Protein AF-A0A963NZ50-F1 (afdb_monomer)

Sequence (131 aa):
MAGRPDALQELSTGRLGVTGYRAGGFRIGAQWYNGHVLLLPRGVTAWPVQSAEAIDLDSLLPIREVEPPAEILLIGVGERPLLLPGELRLALKAWGLAVEAMPTSAACRTFNVLLAEERRVVAALLAIEDV

Secondary structure (DSSP, 8-state):
-PPPP-------SS---EEEEETTEEEETTEEEES-EEEETTEEEE---SSSTT--SGGGHHHHT-SSPPSEEEEE-SSS--PPPHHHHHHHHHTT-EEEEE-HHHHHHHHHHHHHTT--EEEEEPPPPP-

pLDDT: mean 88.36, std 16.32, range [36.0, 98.44]

Radius of gyration: 14.06 Å; Cα contacts (8 Å, |Δi|>4): 242; chains: 1; bounding box: 37×42×33 Å

Structure (mmCIF, N/CA/C/O backbone):
data_AF-A0A963NZ50-F1
#
_entry.id   AF-A0A963NZ50-F1
#
loop_
_atom_site.group_PDB
_atom_site.id
_atom_site.type_symbol
_atom_site.label_atom_id
_atom_site.label_alt_id
_atom_site.label_comp_id
_atom_site.label_asym_id
_atom_site.label_entity_id
_atom_site.label_seq_id
_atom_site.pdbx_PDB_ins_code
_atom_site.Cartn_x
_atom_site.Cartn_y
_atom_site.Cartn_z
_atom_site.occupancy
_atom_site.B_iso_or_equiv
_atom_site.auth_seq_id
_atom_site.auth_comp_id
_atom_site.auth_asym_id
_atom_site.auth_atom_id
_atom_site.pdbx_PDB_model_num
ATOM 1 N N . MET A 1 1 ? 7.298 -33.258 -2.344 1.00 39.41 1 MET A N 1
ATOM 2 C CA . MET A 1 1 ? 6.618 -32.396 -1.356 1.00 39.41 1 MET A CA 1
ATOM 3 C C . MET A 1 1 ? 6.056 -31.199 -2.098 1.00 39.41 1 MET A C 1
ATOM 5 O O . MET A 1 1 ? 6.825 -30.337 -2.493 1.00 39.41 1 MET A O 1
ATOM 9 N N . ALA A 1 2 ? 4.758 -31.216 -2.397 1.00 36.00 2 ALA A N 1
ATOM 10 C CA . ALA A 1 2 ? 4.090 -30.127 -3.105 1.00 36.00 2 ALA A CA 1
ATOM 11 C C . ALA A 1 2 ? 3.968 -28.909 -2.175 1.00 36.00 2 ALA A C 1
ATOM 13 O O . ALA A 1 2 ? 3.555 -29.060 -1.023 1.00 36.00 2 ALA A O 1
ATOM 14 N N . GLY A 1 3 ? 4.388 -27.740 -2.669 1.00 38.25 3 GLY A N 1
ATOM 15 C CA . GLY A 1 3 ? 4.298 -26.464 -1.967 1.00 38.25 3 GLY A CA 1
ATOM 16 C C . GLY A 1 3 ? 2.853 -26.171 -1.585 1.00 38.25 3 GLY A C 1
ATOM 17 O O . GLY A 1 3 ? 1.949 -26.274 -2.413 1.00 38.25 3 GLY A O 1
ATOM 18 N N . ARG A 1 4 ? 2.636 -25.872 -0.305 1.00 40.62 4 ARG A N 1
ATOM 19 C CA . ARG A 1 4 ? 1.340 -25.403 0.173 1.00 40.62 4 ARG A CA 1
ATOM 20 C C . ARG A 1 4 ? 1.144 -23.974 -0.348 1.00 40.62 4 ARG A C 1
ATOM 22 O O . ARG A 1 4 ? 2.094 -23.203 -0.235 1.00 40.62 4 ARG A O 1
ATOM 29 N N . PRO A 1 5 ? -0.028 -23.631 -0.904 1.00 41.00 5 PRO A N 1
ATOM 30 C CA . PRO A 1 5 ? -0.341 -22.249 -1.241 1.00 41.00 5 PRO A CA 1
ATOM 31 C C . PRO A 1 5 ? -0.248 -21.406 0.033 1.00 41.00 5 PRO A C 1
ATOM 33 O O . PRO A 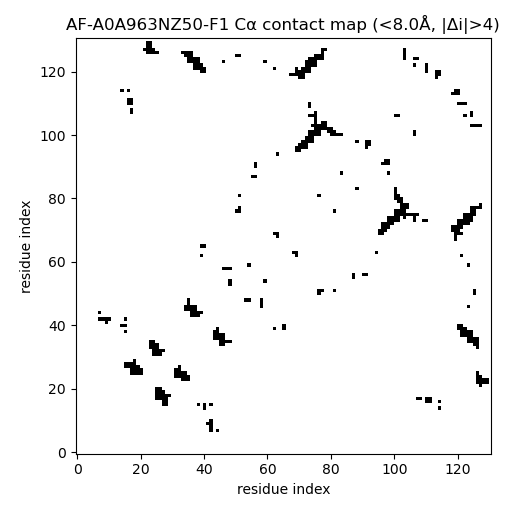1 5 ? -0.743 -21.841 1.077 1.00 41.00 5 PRO A O 1
ATOM 36 N N . ASP A 1 6 ? 0.450 -20.271 -0.059 1.00 47.84 6 ASP A N 1
ATOM 37 C CA . ASP A 1 6 ? 0.706 -19.309 1.012 1.00 47.84 6 ASP A CA 1
ATOM 38 C C . ASP A 1 6 ? -0.524 -19.120 1.901 1.00 47.84 6 ASP A C 1
ATOM 40 O O . ASP A 1 6 ? -1.520 -18.492 1.537 1.00 47.84 6 ASP A O 1
ATOM 44 N N . ALA A 1 7 ? -0.456 -19.747 3.073 1.00 43.50 7 ALA A N 1
ATOM 45 C CA . ALA A 1 7 ? -1.476 -19.645 4.090 1.00 43.50 7 ALA A CA 1
ATOM 46 C C . ALA A 1 7 ? -1.536 -18.191 4.561 1.00 43.50 7 ALA A C 1
ATOM 48 O O . ALA A 1 7 ? -0.504 -17.592 4.868 1.00 43.50 7 ALA A O 1
ATOM 49 N N . LEU A 1 8 ? -2.751 -17.650 4.655 1.00 46.09 8 LEU A N 1
ATOM 50 C CA . LEU A 1 8 ? -3.045 -16.451 5.431 1.00 46.09 8 LEU A CA 1
ATOM 51 C C . LEU A 1 8 ? -2.552 -16.702 6.863 1.00 46.09 8 LEU A C 1
ATOM 53 O O . LEU A 1 8 ? -3.220 -17.354 7.663 1.00 46.09 8 LEU A O 1
ATOM 57 N N . GLN A 1 9 ? -1.324 -16.279 7.152 1.00 54.41 9 GLN A N 1
ATOM 58 C CA . GLN A 1 9 ? -0.699 -16.479 8.447 1.00 54.41 9 GLN A CA 1
ATOM 59 C C . GLN A 1 9 ? -1.320 -15.456 9.402 1.00 54.41 9 GLN A C 1
ATOM 61 O O . GLN A 1 9 ? -0.928 -14.290 9.414 1.00 54.41 9 GLN A O 1
ATOM 66 N N . GLU A 1 10 ? -2.313 -15.889 10.179 1.00 47.62 10 GLU A N 1
ATOM 67 C CA . GLU A 1 10 ? -2.869 -15.112 11.288 1.00 47.62 10 GLU A CA 1
ATOM 68 C C . GLU A 1 10 ? -1.750 -14.812 12.297 1.00 47.62 10 GLU A C 1
ATOM 70 O O . GLU A 1 10 ? -1.329 -15.661 13.086 1.00 47.62 10 GLU A O 1
ATOM 75 N N . LEU A 1 11 ? -1.220 -13.592 12.233 1.00 47.56 11 LEU A N 1
ATOM 76 C CA . LEU A 1 11 ? -0.244 -13.064 13.173 1.00 47.56 11 LEU A CA 1
ATOM 77 C C . LEU A 1 11 ? -0.983 -12.167 14.170 1.00 47.56 11 LEU A C 1
ATOM 79 O O . LEU A 1 11 ? -1.637 -11.214 13.766 1.00 47.56 11 LEU A O 1
ATOM 83 N N . SER A 1 12 ? -0.868 -12.527 15.455 1.00 41.16 12 SER A N 1
ATOM 84 C CA . SER A 1 12 ? -1.020 -11.715 16.677 1.00 41.16 12 SER A CA 1
ATOM 85 C C . SER A 1 12 ? -1.587 -10.295 16.499 1.00 41.16 12 SER A C 1
ATOM 87 O O . SER A 1 12 ? -0.988 -9.479 15.808 1.00 41.16 12 SER A O 1
ATOM 89 N N . THR A 1 13 ? -2.675 -10.014 17.226 1.00 46.16 13 THR A N 1
ATOM 90 C CA . THR A 1 13 ? -3.529 -8.811 17.385 1.00 46.16 13 THR A CA 1
ATOM 91 C C . THR A 1 13 ? -2.822 -7.443 17.562 1.00 46.16 13 THR A C 1
ATOM 93 O O . THR A 1 13 ? -3.190 -6.642 18.419 1.00 46.16 13 THR A O 1
ATOM 96 N N . GLY A 1 14 ? -1.802 -7.139 16.763 1.00 56.41 14 GLY A N 1
ATOM 97 C CA . GLY A 1 14 ? -1.107 -5.858 16.680 1.00 56.41 14 GLY A CA 1
ATOM 98 C C . GLY A 1 14 ? -1.166 -5.317 15.254 1.00 56.41 14 GLY A C 1
ATOM 99 O O . GLY A 1 14 ? -1.053 -6.069 14.289 1.00 56.41 14 GLY A O 1
ATOM 100 N N . ARG A 1 15 ? -1.354 -4.001 15.102 1.00 67.56 15 ARG A N 1
ATOM 101 C CA . ARG A 1 15 ? -1.401 -3.349 13.783 1.00 67.56 15 ARG A CA 1
ATOM 102 C C . ARG A 1 15 ? -0.080 -3.579 13.038 1.00 67.56 15 ARG A C 1
ATOM 104 O O . ARG A 1 15 ? 0.988 -3.223 13.536 1.00 67.56 15 ARG A O 1
ATOM 111 N N . LEU A 1 16 ? -0.156 -4.170 11.848 1.00 84.25 16 LEU A N 1
ATOM 112 C CA . LEU A 1 16 ? 1.003 -4.549 11.037 1.00 84.25 16 LEU A CA 1
ATOM 113 C C . LEU A 1 16 ? 1.569 -3.335 10.283 1.00 84.25 16 LEU A C 1
ATOM 115 O O . LEU A 1 16 ? 1.239 -3.098 9.126 1.00 84.25 16 LEU A O 1
ATOM 119 N N . GLY A 1 17 ? 2.418 -2.555 10.954 1.00 89.94 17 GLY A N 1
ATOM 120 C CA . GLY A 1 17 ? 3.144 -1.427 10.358 1.00 89.94 17 GLY A CA 1
ATOM 121 C 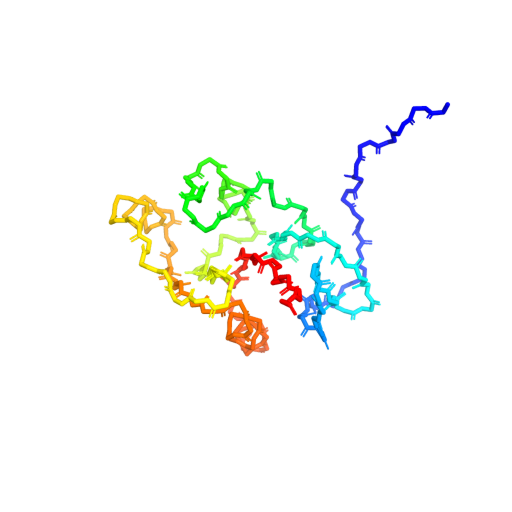C . GLY A 1 17 ? 4.435 -1.838 9.641 1.00 89.94 17 GLY A C 1
ATOM 122 O O . GLY A 1 17 ? 5.041 -2.868 9.956 1.00 89.94 17 GLY A O 1
ATOM 123 N N . VAL A 1 18 ? 4.897 -0.997 8.712 1.00 94.75 18 VAL A N 1
ATOM 124 C CA . VAL A 1 18 ? 6.196 -1.155 8.040 1.00 94.75 18 VAL A CA 1
ATOM 125 C C . VAL A 1 18 ? 7.310 -0.708 8.987 1.00 94.75 18 VAL A C 1
ATOM 127 O O . VAL A 1 18 ? 7.429 0.470 9.306 1.00 94.75 18 VAL A O 1
ATOM 130 N N . THR A 1 19 ? 8.155 -1.629 9.437 1.00 93.25 19 THR A N 1
ATOM 131 C CA . THR A 1 19 ? 9.249 -1.354 10.388 1.00 93.25 19 THR A CA 1
ATOM 132 C C . THR A 1 19 ? 10.608 -1.199 9.710 1.00 93.25 19 THR A C 1
ATOM 134 O O . THR A 1 19 ? 11.570 -0.764 10.339 1.00 93.25 19 THR A O 1
ATOM 137 N N . GLY A 1 20 ? 10.701 -1.531 8.423 1.00 90.44 20 GLY A N 1
ATOM 138 C CA . GLY A 1 20 ? 11.897 -1.346 7.613 1.00 90.44 20 GLY A CA 1
ATOM 139 C C . GLY A 1 20 ? 11.663 -1.743 6.160 1.00 90.44 20 GLY A C 1
ATOM 140 O O . GLY A 1 20 ? 10.637 -2.325 5.816 1.00 90.44 20 GLY A O 1
ATOM 141 N N . TYR A 1 21 ? 12.624 -1.441 5.301 1.00 90.75 21 TYR A N 1
ATOM 142 C CA . TYR A 1 21 ? 12.654 -1.888 3.913 1.00 90.75 21 TYR A CA 1
ATOM 143 C C . TYR A 1 21 ? 14.106 -2.075 3.482 1.00 90.75 21 TYR A C 1
ATOM 145 O O . TYR A 1 21 ? 15.022 -1.536 4.103 1.00 90.75 21 TYR A O 1
ATOM 153 N N . ARG A 1 22 ? 14.303 -2.885 2.449 1.00 89.62 22 ARG A N 1
ATOM 154 C CA . ARG A 1 22 ? 15.589 -3.125 1.791 1.00 89.62 22 ARG A CA 1
ATOM 155 C C . ARG A 1 22 ? 15.344 -3.316 0.298 1.00 89.62 22 ARG A C 1
ATOM 157 O O . ARG A 1 22 ? 14.190 -3.425 -0.120 1.00 89.62 22 ARG A O 1
ATOM 164 N N . ALA A 1 23 ? 16.419 -3.444 -0.466 1.00 90.00 23 ALA A N 1
ATOM 165 C CA . ALA A 1 23 ? 16.337 -3.887 -1.848 1.00 90.00 23 ALA A CA 1
ATOM 166 C C . ALA A 1 23 ? 15.494 -5.171 -1.970 1.00 90.00 23 ALA A C 1
ATOM 168 O O . ALA A 1 23 ? 15.765 -6.181 -1.312 1.00 90.00 23 ALA A O 1
ATOM 169 N N . GLY A 1 24 ? 14.429 -5.103 -2.762 1.00 93.25 24 GLY A N 1
ATOM 170 C CA . GLY A 1 24 ? 13.539 -6.220 -3.041 1.00 93.25 24 GLY A CA 1
ATOM 171 C C . GLY A 1 24 ? 12.580 -6.598 -1.909 1.00 93.25 24 GLY A C 1
ATOM 172 O O . GLY A 1 24 ? 12.020 -7.689 -1.969 1.00 93.25 24 GLY A O 1
ATOM 173 N N . GLY A 1 25 ? 12.359 -5.776 -0.870 1.00 94.56 25 GLY A N 1
ATOM 174 C CA . GLY A 1 25 ? 11.350 -6.140 0.134 1.00 94.56 25 GLY A CA 1
ATOM 175 C C . GLY A 1 25 ? 11.160 -5.228 1.344 1.00 94.56 25 GLY A C 1
ATOM 176 O O . GLY A 1 25 ? 11.812 -4.199 1.525 1.00 94.56 25 GLY A O 1
ATOM 177 N N . PHE A 1 26 ? 10.256 -5.664 2.220 1.00 95.94 26 PHE A N 1
ATOM 178 C CA . PHE A 1 26 ? 9.768 -4.913 3.375 1.00 95.94 26 PHE A CA 1
ATOM 179 C C . PHE A 1 26 ? 9.844 -5.739 4.652 1.00 95.94 26 PHE A C 1
ATOM 181 O O . PHE A 1 26 ? 9.600 -6.947 4.655 1.00 95.94 26 PHE A O 1
ATOM 188 N N . ARG A 1 27 ? 10.129 -5.070 5.766 1.00 95.31 27 ARG A N 1
ATOM 189 C CA . ARG A 1 27 ? 9.933 -5.617 7.103 1.00 95.31 27 ARG A CA 1
ATOM 190 C C . ARG A 1 27 ? 8.627 -5.071 7.658 1.00 95.31 27 ARG A C 1
ATOM 192 O O . ARG A 1 27 ? 8.468 -3.857 7.772 1.00 95.31 27 ARG A O 1
ATOM 199 N N . ILE A 1 28 ? 7.699 -5.960 7.989 1.00 94.44 28 ILE A N 1
ATOM 200 C CA . ILE A 1 28 ? 6.371 -5.616 8.503 1.00 94.44 28 ILE A CA 1
ATOM 201 C C . ILE A 1 28 ? 6.201 -6.326 9.843 1.00 94.44 28 ILE A C 1
ATOM 203 O O . ILE A 1 28 ? 6.320 -7.551 9.941 1.00 94.44 28 ILE A O 1
ATOM 207 N N . GLY A 1 29 ? 6.019 -5.541 10.905 1.00 89.94 29 GLY A N 1
ATOM 208 C CA . GLY A 1 29 ? 6.203 -6.027 12.271 1.00 89.94 29 GLY A CA 1
ATOM 209 C C . GLY A 1 29 ? 7.601 -6.633 12.456 1.00 89.94 29 GLY A C 1
ATOM 210 O O . GLY A 1 29 ? 8.616 -5.962 12.251 1.00 89.94 29 GLY A O 1
ATOM 211 N N . ALA A 1 30 ? 7.663 -7.912 12.829 1.00 87.75 30 ALA A N 1
ATOM 212 C CA . ALA A 1 30 ? 8.918 -8.646 12.998 1.00 87.75 30 ALA A CA 1
ATOM 213 C C . ALA A 1 30 ? 9.370 -9.416 11.739 1.00 87.75 30 ALA A C 1
ATOM 215 O O . ALA A 1 30 ? 10.525 -9.843 11.695 1.00 87.75 30 ALA A O 1
ATOM 216 N N . GLN A 1 31 ? 8.503 -9.562 10.730 1.00 91.75 31 GLN A N 1
ATOM 217 C CA . GLN A 1 31 ? 8.682 -10.474 9.597 1.00 91.75 31 GLN A CA 1
ATOM 218 C C . GLN A 1 31 ? 9.176 -9.750 8.338 1.00 91.75 31 GLN A C 1
ATOM 220 O O . GL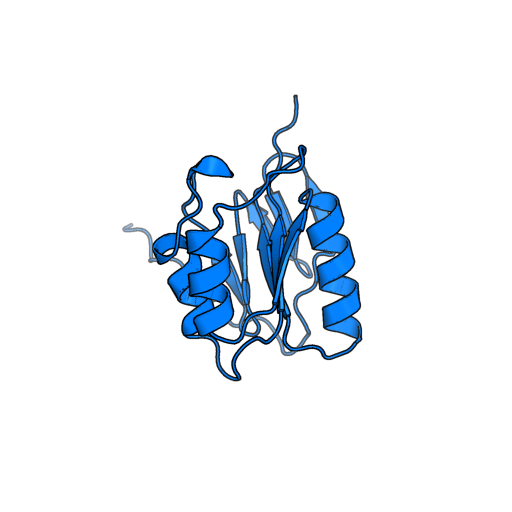N A 1 31 ? 8.804 -8.606 8.080 1.00 91.75 31 GLN A O 1
ATOM 225 N N . TRP A 1 32 ? 9.998 -10.435 7.538 1.00 94.25 32 TRP A N 1
ATOM 226 C CA . TRP A 1 32 ? 10.406 -9.975 6.210 1.00 94.25 32 TRP A CA 1
ATOM 227 C C . TRP A 1 32 ? 9.519 -10.566 5.116 1.00 94.25 32 TRP A C 1
ATOM 229 O O . TRP A 1 32 ? 9.256 -11.770 5.111 1.00 94.25 32 TRP A O 1
ATOM 239 N N . TYR A 1 33 ? 9.137 -9.708 4.176 1.00 94.94 33 TYR A N 1
ATOM 240 C CA . TYR A 1 33 ? 8.398 -10.026 2.962 1.00 94.94 33 TYR A CA 1
ATOM 241 C C . TYR A 1 33 ? 9.233 -9.583 1.762 1.00 94.94 33 TYR A C 1
ATOM 243 O O . TYR A 1 33 ? 9.721 -8.451 1.730 1.00 94.94 33 TYR A O 1
ATOM 251 N N . ASN A 1 34 ? 9.432 -10.485 0.804 1.00 94.75 34 ASN A N 1
ATOM 252 C CA . ASN A 1 34 ? 10.174 -10.198 -0.421 1.00 94.75 34 ASN A CA 1
ATOM 253 C C . ASN A 1 34 ? 9.193 -9.854 -1.547 1.00 94.75 34 ASN A C 1
ATOM 255 O O . ASN A 1 34 ? 8.107 -10.426 -1.616 1.00 94.75 34 ASN A O 1
ATOM 259 N N . GLY A 1 35 ? 9.606 -8.960 -2.438 1.00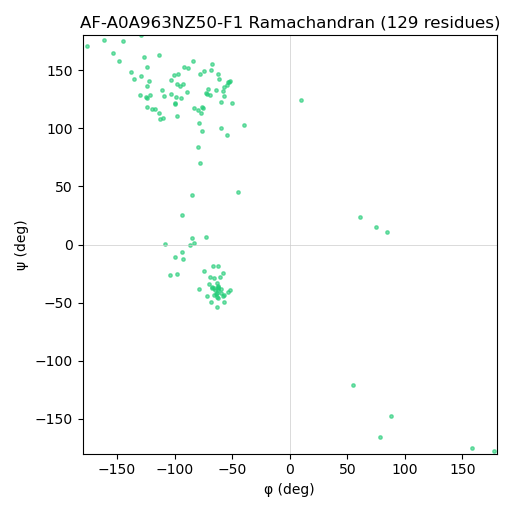 95.44 35 GLY A N 1
ATOM 260 C CA . GLY A 1 35 ? 8.805 -8.476 -3.553 1.00 95.44 35 GLY A CA 1
ATOM 261 C C . GLY A 1 35 ? 7.763 -7.436 -3.149 1.00 95.44 35 GLY A C 1
ATOM 262 O O . GLY A 1 35 ? 7.817 -6.829 -2.075 1.00 95.44 35 GLY A O 1
ATOM 263 N N . HIS A 1 36 ? 6.826 -7.205 -4.061 1.00 97.56 36 HIS A N 1
ATOM 264 C CA . HIS A 1 36 ? 5.735 -6.259 -3.875 1.00 97.56 36 HIS A CA 1
ATOM 265 C C . HIS A 1 36 ? 4.642 -6.861 -2.990 1.00 97.56 36 HIS A C 1
ATOM 267 O O . HIS A 1 36 ? 4.384 -8.067 -3.017 1.00 97.56 36 HIS A O 1
ATOM 273 N N . VAL A 1 37 ? 3.993 -6.017 -2.198 1.00 97.50 37 VAL A N 1
ATOM 274 C CA . VAL A 1 37 ? 3.052 -6.466 -1.168 1.00 97.50 37 VAL A CA 1
ATOM 275 C C . VAL A 1 37 ? 1.806 -5.594 -1.123 1.00 97.50 37 VAL A C 1
ATOM 277 O O . VAL A 1 37 ? 1.875 -4.386 -1.348 1.00 97.50 37 VAL A O 1
ATOM 280 N N . LEU A 1 38 ? 0.678 -6.206 -0.768 1.00 97.81 38 LEU A N 1
ATOM 281 C CA . LEU A 1 38 ? -0.492 -5.503 -0.258 1.00 97.81 38 LEU A CA 1
ATOM 282 C C . LEU A 1 38 ? -0.495 -5.611 1.269 1.00 97.81 38 LEU A C 1
ATOM 284 O O . LEU A 1 38 ? -0.429 -6.713 1.819 1.00 97.81 38 LEU A O 1
ATOM 288 N N . LEU A 1 39 ? -0.587 -4.472 1.950 1.00 96.25 39 LEU A N 1
ATOM 289 C CA . LEU A 1 39 ? -0.815 -4.378 3.387 1.00 96.25 39 LEU A CA 1
ATOM 290 C C . LEU A 1 39 ? -2.301 -4.135 3.619 1.00 96.25 39 LEU A C 1
ATOM 292 O O . LEU A 1 39 ? -2.824 -3.060 3.313 1.00 96.25 39 LEU A O 1
ATOM 296 N N . LEU A 1 40 ? -2.960 -5.151 4.165 1.00 94.31 40 LEU A N 1
ATOM 297 C CA . LEU A 1 40 ? -4.386 -5.181 4.458 1.00 94.31 40 LEU A CA 1
ATOM 298 C C . LEU A 1 40 ? -4.593 -5.244 5.982 1.00 94.31 40 LEU A C 1
ATOM 300 O O . LEU A 1 40 ? -3.685 -5.647 6.713 1.00 94.31 40 LEU A O 1
ATOM 304 N N . PRO A 1 41 ? -5.793 -4.933 6.506 1.00 89.31 41 PRO A N 1
ATOM 305 C CA . PRO A 1 41 ? -6.031 -4.953 7.951 1.00 89.31 41 PRO A CA 1
ATOM 306 C C . PRO A 1 41 ? -5.819 -6.329 8.592 1.00 89.31 41 PRO A C 1
ATOM 308 O O . PRO A 1 41 ? -5.484 -6.416 9.769 1.00 89.31 41 PRO A O 1
ATOM 311 N N . ARG A 1 42 ? -6.015 -7.406 7.819 1.00 84.94 42 ARG A N 1
ATOM 312 C CA . ARG A 1 42 ? -5.891 -8.794 8.288 1.00 84.94 42 ARG A CA 1
ATOM 313 C C . ARG A 1 42 ? -4.513 -9.410 8.058 1.00 84.94 42 ARG A C 1
ATOM 315 O O . ARG A 1 42 ? -4.289 -10.534 8.492 1.00 84.94 42 ARG A O 1
ATOM 322 N N . GLY A 1 43 ? -3.609 -8.728 7.359 1.00 90.31 43 GLY A N 1
ATOM 323 C CA . GLY A 1 43 ? -2.335 -9.331 6.995 1.00 90.31 43 GLY A CA 1
ATOM 324 C C . GLY A 1 43 ? -1.646 -8.683 5.808 1.00 90.31 43 GLY A C 1
ATOM 325 O O . GLY A 1 43 ? -2.092 -7.683 5.248 1.00 90.31 43 GLY A O 1
ATOM 326 N N . VAL A 1 44 ? -0.541 -9.306 5.421 1.00 94.19 44 VAL A N 1
ATOM 327 C CA . VAL A 1 44 ? 0.249 -8.942 4.249 1.00 94.19 44 VAL A CA 1
ATOM 328 C C . VAL A 1 44 ? 0.088 -10.050 3.219 1.00 94.19 44 VAL A C 1
ATOM 330 O O . VAL A 1 44 ? 0.219 -11.222 3.565 1.00 94.19 44 VAL A O 1
ATOM 333 N N . THR A 1 45 ? -0.168 -9.693 1.965 1.00 94.25 45 THR A N 1
ATOM 334 C CA . THR A 1 45 ? -0.168 -10.644 0.843 1.00 94.25 45 THR A CA 1
ATOM 335 C C . THR A 1 45 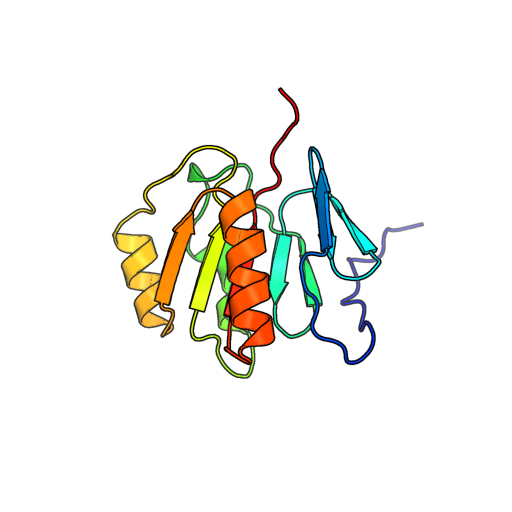? 0.798 -10.188 -0.240 1.00 94.25 45 THR A C 1
ATOM 337 O O . THR A 1 45 ? 1.054 -8.992 -0.388 1.00 94.25 45 THR A O 1
ATOM 340 N N . ALA A 1 46 ? 1.332 -11.137 -1.007 1.00 95.88 46 ALA A N 1
ATOM 341 C CA . ALA A 1 46 ? 2.101 -10.828 -2.204 1.00 95.88 46 ALA A CA 1
ATOM 342 C C . ALA A 1 46 ? 1.223 -10.078 -3.218 1.00 95.88 46 ALA A C 1
ATOM 344 O O . ALA A 1 46 ? 0.037 -10.383 -3.370 1.00 95.88 46 ALA A O 1
ATOM 345 N N . TRP A 1 47 ? 1.815 -9.105 -3.908 1.00 97.19 47 TRP A N 1
ATOM 346 C CA . TRP A 1 47 ? 1.153 -8.328 -4.950 1.00 97.19 47 TRP A CA 1
ATOM 347 C C . TRP A 1 47 ? 1.784 -8.646 -6.315 1.00 97.19 47 TRP A C 1
ATOM 349 O O . TRP A 1 47 ? 2.929 -8.261 -6.551 1.00 97.19 47 TRP A O 1
ATOM 359 N N . PRO A 1 48 ? 1.089 -9.370 -7.214 1.00 93.50 48 PRO A N 1
ATOM 360 C CA . PRO A 1 48 ? 1.695 -9.965 -8.408 1.00 93.50 48 PRO A CA 1
ATOM 361 C C . PRO A 1 48 ? 1.782 -8.992 -9.599 1.00 93.50 48 PRO A C 1
ATOM 363 O O . PRO A 1 48 ? 1.496 -9.360 -10.736 1.00 93.50 48 PRO A O 1
ATOM 366 N N . VAL A 1 49 ? 2.164 -7.741 -9.349 1.00 94.19 49 VAL A N 1
ATOM 367 C CA . VAL A 1 49 ? 2.478 -6.757 -10.398 1.00 94.19 49 VAL A CA 1
ATOM 368 C C . VAL A 1 49 ? 3.970 -6.795 -10.714 1.00 94.19 49 VAL A C 1
ATOM 370 O O . VAL A 1 49 ? 4.772 -7.149 -9.860 1.00 94.19 49 VAL A O 1
ATOM 373 N N . GLN A 1 50 ? 4.355 -6.439 -11.939 1.00 91.06 50 GLN A N 1
ATOM 374 C CA . GLN A 1 50 ? 5.768 -6.435 -12.357 1.00 91.06 50 GLN A CA 1
ATOM 375 C C . GLN A 1 50 ? 6.407 -5.044 -12.273 1.00 91.06 50 GLN A C 1
ATOM 377 O O . GLN A 1 50 ? 7.623 -4.922 -12.158 1.00 91.06 50 GLN A O 1
ATOM 382 N N . SER A 1 51 ? 5.598 -3.989 -12.362 1.00 91.06 51 SER A N 1
ATOM 383 C CA . SER A 1 51 ? 6.049 -2.600 -12.317 1.00 91.06 51 SER A CA 1
ATOM 384 C C . SER A 1 51 ? 4.885 -1.665 -11.985 1.00 91.06 51 SER A C 1
ATOM 386 O O . SER A 1 51 ? 3.734 -2.095 -11.881 1.00 91.06 51 SER A O 1
ATOM 388 N N . ALA A 1 52 ? 5.175 -0.373 -11.835 1.00 91.62 52 ALA A N 1
ATOM 389 C CA . ALA A 1 52 ? 4.162 0.635 -11.537 1.00 91.62 52 ALA A CA 1
ATOM 390 C C . ALA A 1 52 ? 3.197 0.881 -12.711 1.00 91.62 52 ALA A C 1
ATOM 392 O O . ALA A 1 52 ? 2.036 1.220 -12.508 1.00 91.62 52 ALA A O 1
ATOM 393 N N . GLU A 1 53 ? 3.655 0.672 -13.941 1.00 92.50 53 GLU A N 1
ATOM 394 C CA . GLU A 1 53 ? 2.857 0.789 -15.163 1.00 92.50 53 GLU A CA 1
ATOM 395 C C . GLU A 1 53 ? 1.896 -0.390 -15.351 1.00 92.50 53 GLU A C 1
ATOM 397 O O . GLU A 1 53 ? 0.885 -0.248 -16.032 1.00 92.50 53 GLU A O 1
ATOM 402 N N . ALA A 1 54 ? 2.194 -1.538 -14.735 1.00 93.69 54 ALA A N 1
ATOM 403 C CA . ALA A 1 54 ? 1.359 -2.737 -14.771 1.00 93.69 54 ALA A CA 1
ATOM 404 C C . ALA A 1 54 ? 0.241 -2.730 -13.711 1.00 93.69 54 ALA A C 1
ATOM 406 O O . ALA A 1 54 ? -0.440 -3.736 -13.531 1.00 93.69 54 ALA A O 1
ATOM 407 N N . ILE A 1 55 ? 0.070 -1.626 -12.975 1.00 95.31 55 ILE A N 1
ATOM 408 C CA . ILE A 1 55 ? -0.983 -1.497 -11.969 1.00 95.31 55 ILE A CA 1
ATOM 409 C C . ILE A 1 55 ? -2.323 -1.271 -12.670 1.00 95.31 55 ILE A C 1
ATOM 411 O O . ILE A 1 55 ? -2.549 -0.237 -13.301 1.00 95.31 55 ILE A O 1
ATOM 415 N N . ASP A 1 56 ? -3.239 -2.210 -12.471 1.00 95.31 56 ASP A N 1
ATOM 416 C CA . ASP A 1 56 ? -4.616 -2.148 -12.945 1.00 95.31 56 ASP A CA 1
ATOM 417 C C . ASP A 1 56 ? -5.618 -2.444 -11.816 1.00 95.31 56 ASP A C 1
ATOM 419 O O . ASP A 1 56 ? -5.251 -2.650 -10.653 1.00 95.31 56 ASP A O 1
ATOM 423 N N . LEU A 1 57 ? -6.909 -2.411 -12.151 1.00 95.19 57 LEU A N 1
ATOM 424 C CA . LEU A 1 57 ? -7.976 -2.613 -11.177 1.00 95.19 57 LEU A CA 1
ATOM 425 C C . LEU A 1 57 ? -7.998 -4.054 -10.644 1.00 95.19 57 LEU A C 1
ATOM 427 O O . LEU A 1 57 ? -8.241 -4.251 -9.453 1.00 95.19 57 LEU A O 1
ATOM 431 N N . ASP A 1 58 ? -7.713 -5.037 -11.500 1.00 95.69 58 ASP A N 1
ATOM 432 C CA . ASP A 1 58 ? -7.674 -6.458 -11.149 1.00 95.69 58 ASP A CA 1
ATOM 433 C C . ASP A 1 58 ? -6.581 -6.758 -10.120 1.00 95.69 58 ASP A C 1
ATOM 435 O O . ASP A 1 58 ? -6.823 -7.441 -9.123 1.00 95.69 58 ASP A O 1
ATOM 439 N N . SER A 1 59 ? -5.407 -6.146 -10.284 1.00 95.94 59 SER A N 1
ATOM 440 C CA . SER A 1 59 ? -4.285 -6.261 -9.353 1.00 95.94 59 SER A CA 1
ATOM 441 C C . SER A 1 59 ? -4.602 -5.723 -7.950 1.00 95.94 59 SER A C 1
ATOM 443 O O . SER A 1 59 ? -3.906 -6.058 -6.989 1.00 95.94 59 SER A O 1
ATOM 445 N N . LEU A 1 60 ? -5.647 -4.897 -7.817 1.00 96.81 60 LEU A N 1
ATOM 446 C CA . LEU A 1 60 ? -6.078 -4.259 -6.572 1.00 96.81 60 LEU A CA 1
ATOM 447 C C . LEU A 1 60 ? -7.381 -4.851 -6.013 1.00 96.81 60 LEU A C 1
ATOM 449 O O . LEU A 1 60 ? -7.827 -4.418 -4.951 1.00 96.81 60 LEU A O 1
ATOM 453 N N . LEU A 1 61 ? -7.981 -5.858 -6.659 1.00 95.12 61 LEU A N 1
ATOM 454 C CA . LEU A 1 61 ? -9.217 -6.499 -6.186 1.00 95.12 61 LEU A CA 1
ATOM 455 C C . LEU A 1 61 ? -9.182 -6.967 -4.722 1.00 95.12 61 LEU A C 1
ATOM 457 O O . LEU A 1 61 ? -10.183 -6.737 -4.041 1.00 95.12 61 LEU A O 1
ATOM 461 N N . PRO A 1 62 ? -8.075 -7.519 -4.176 1.00 95.12 62 PRO A N 1
ATOM 462 C CA . PRO A 1 62 ? -8.039 -7.929 -2.771 1.00 95.12 62 PRO A CA 1
ATOM 463 C C . PRO A 1 62 ? -8.334 -6.792 -1.781 1.00 95.12 62 PRO A C 1
ATOM 465 O O . PRO A 1 62 ? -8.797 -7.043 -0.673 1.00 95.12 62 PRO A O 1
ATOM 468 N N . ILE A 1 63 ? -8.099 -5.531 -2.166 1.00 95.44 63 ILE A N 1
ATOM 469 C CA . ILE A 1 63 ? -8.425 -4.358 -1.340 1.00 95.44 63 ILE A CA 1
ATOM 470 C C . ILE A 1 63 ? -9.938 -4.145 -1.250 1.00 95.44 63 ILE A C 1
ATOM 472 O O . ILE A 1 63 ? -10.437 -3.710 -0.214 1.00 95.44 63 ILE A O 1
ATOM 476 N N . ARG A 1 64 ? -10.680 -4.459 -2.316 1.00 93.88 64 ARG A N 1
ATOM 477 C CA . ARG A 1 64 ? -12.140 -4.314 -2.355 1.00 93.88 64 ARG A CA 1
ATOM 478 C C . ARG A 1 64 ? -12.843 -5.262 -1.385 1.00 93.88 64 ARG A C 1
ATOM 480 O O . ARG A 1 64 ? -13.930 -4.949 -0.915 1.00 93.88 64 ARG A O 1
ATOM 487 N N . GLU A 1 65 ? -12.232 -6.408 -1.108 1.00 91.69 65 GLU A N 1
ATOM 488 C CA . GLU A 1 65 ? -12.780 -7.459 -0.242 1.00 91.69 65 GLU A CA 1
ATOM 489 C C . GLU A 1 65 ? -12.462 -7.241 1.248 1.00 91.69 65 GLU A C 1
ATOM 491 O O . GLU A 1 65 ? -12.850 -8.040 2.102 1.00 91.69 65 GLU A O 1
ATOM 496 N N . VAL A 1 66 ? -11.742 -6.165 1.581 1.00 92.44 66 VAL A N 1
ATOM 497 C CA . VAL A 1 66 ? -11.390 -5.827 2.960 1.00 92.44 66 VAL A CA 1
ATOM 498 C C . VAL A 1 66 ? -12.629 -5.391 3.741 1.00 92.44 66 VAL A C 1
ATOM 500 O O . VAL A 1 66 ? -13.323 -4.459 3.346 1.00 92.44 66 VAL A O 1
ATOM 503 N N . GLU A 1 67 ? -12.829 -6.003 4.910 1.00 90.81 67 GLU A N 1
ATOM 504 C CA . GLU A 1 67 ? -13.902 -5.656 5.843 1.00 90.81 67 GLU A CA 1
ATOM 505 C C . GLU A 1 67 ? -13.323 -5.304 7.234 1.00 90.81 67 GLU A C 1
ATOM 507 O O . GLU A 1 67 ? -12.590 -6.132 7.802 1.00 90.81 67 GLU A O 1
ATOM 512 N N . PRO A 1 68 ? -13.645 -4.123 7.808 1.00 91.38 68 PRO A N 1
ATOM 513 C CA . PRO A 1 68 ? -14.481 -3.061 7.228 1.00 91.38 68 PRO A CA 1
ATOM 514 C C . PRO A 1 68 ? -13.818 -2.391 6.010 1.00 91.38 68 PRO A C 1
ATOM 516 O O . PRO A 1 68 ? -12.586 -2.367 5.961 1.00 91.38 68 PRO A O 1
ATOM 519 N N . PRO A 1 69 ? -14.588 -1.787 5.077 1.00 94.94 69 PRO A N 1
ATOM 520 C CA . PRO A 1 69 ? -14.031 -1.184 3.871 1.00 94.94 69 PRO A CA 1
ATOM 521 C C . PRO A 1 69 ? -12.942 -0.169 4.202 1.00 94.94 69 PRO A C 1
ATOM 523 O O . PRO A 1 69 ? -13.102 0.642 5.123 1.00 94.94 69 PRO A O 1
ATOM 526 N N . ALA A 1 70 ? -11.847 -0.204 3.450 1.00 96.56 70 ALA A N 1
ATOM 527 C CA . ALA A 1 70 ? -10.821 0.820 3.543 1.00 96.56 70 ALA A CA 1
ATOM 528 C C . ALA A 1 70 ? -11.348 2.164 3.013 1.00 96.56 70 ALA A C 1
ATOM 530 O O . ALA A 1 70 ? -12.193 2.218 2.124 1.00 96.56 70 ALA A O 1
ATOM 531 N N . GLU A 1 71 ? -10.833 3.258 3.563 1.00 97.69 71 GLU A N 1
ATOM 532 C CA . GLU A 1 71 ? -11.106 4.626 3.107 1.00 97.69 71 GLU A CA 1
ATOM 533 C C . GLU A 1 71 ? -9.931 5.201 2.319 1.00 97.69 71 GLU A C 1
ATOM 535 O O . GLU A 1 71 ? -10.113 6.103 1.506 1.00 97.69 71 GLU A O 1
ATOM 540 N N . ILE A 1 72 ? -8.714 4.718 2.588 1.00 98.31 72 ILE A N 1
ATOM 541 C CA . ILE A 1 72 ? -7.478 5.270 2.035 1.00 98.31 72 ILE A CA 1
ATOM 542 C C . ILE A 1 72 ? -6.649 4.136 1.445 1.00 98.31 72 ILE A C 1
ATOM 544 O O . ILE A 1 72 ? -6.362 3.152 2.128 1.00 98.31 72 ILE A O 1
ATOM 548 N N . LEU A 1 73 ? -6.225 4.310 0.195 1.00 98.44 73 LEU A N 1
ATOM 549 C CA . LEU A 1 73 ? -5.260 3.450 -0.476 1.00 98.44 73 LEU A CA 1
ATOM 550 C C . LEU A 1 73 ? -4.007 4.258 -0.814 1.00 98.44 73 LEU A C 1
ATOM 552 O O . LEU A 1 73 ? -4.043 5.176 -1.636 1.00 98.44 73 LEU A O 1
ATOM 556 N N . LEU A 1 74 ? -2.886 3.869 -0.212 1.00 98.38 74 LEU A N 1
ATOM 557 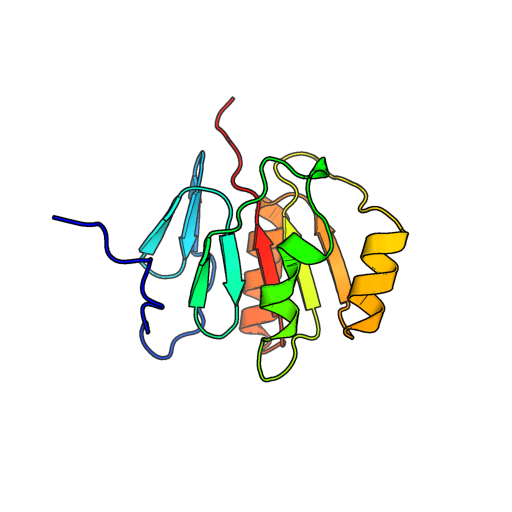C CA . LEU A 1 74 ? -1.568 4.368 -0.588 1.00 98.38 74 LEU A CA 1
ATOM 558 C C . LEU A 1 74 ? -0.915 3.414 -1.586 1.00 98.38 74 LEU A C 1
ATOM 560 O O . LEU A 1 74 ? -0.769 2.226 -1.309 1.00 98.38 74 LEU A O 1
ATOM 564 N N . ILE A 1 75 ? -0.480 3.935 -2.728 1.00 98.19 75 ILE A N 1
ATOM 565 C CA . ILE A 1 75 ? 0.232 3.166 -3.746 1.00 98.19 75 ILE A CA 1
ATOM 566 C C . ILE A 1 75 ? 1.691 3.623 -3.779 1.00 98.19 75 ILE A C 1
ATOM 568 O O . ILE A 1 75 ? 2.008 4.731 -4.214 1.00 98.19 75 ILE A O 1
ATOM 572 N N . GLY A 1 76 ? 2.581 2.758 -3.299 1.00 97.44 76 GLY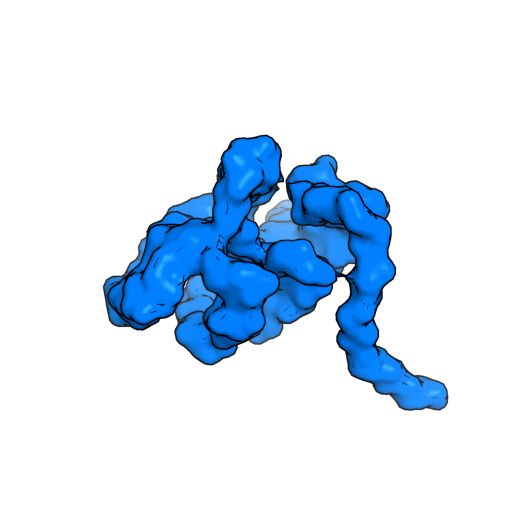 A N 1
ATOM 573 C CA . GLY A 1 76 ? 4.026 2.899 -3.419 1.00 97.44 76 GLY A CA 1
ATOM 574 C C . GLY A 1 76 ? 4.478 2.477 -4.810 1.00 97.44 76 GLY A C 1
ATOM 575 O O . GLY A 1 76 ? 4.522 1.285 -5.099 1.00 97.44 76 GLY A O 1
ATOM 576 N N . VAL A 1 77 ? 4.813 3.442 -5.666 1.00 96.44 77 VAL A N 1
ATOM 577 C CA . VAL A 1 77 ? 5.115 3.220 -7.096 1.00 96.44 77 VAL A CA 1
ATOM 578 C C . VAL A 1 77 ? 6.612 3.027 -7.390 1.00 96.44 77 VAL A C 1
ATOM 580 O O . VAL A 1 77 ? 7.077 3.279 -8.497 1.00 96.44 77 VAL A O 1
ATOM 583 N N . GLY A 1 78 ? 7.384 2.574 -6.402 1.00 93.88 78 GLY A N 1
ATOM 584 C CA . GLY A 1 78 ? 8.838 2.429 -6.498 1.00 93.88 78 GLY A CA 1
ATOM 585 C C . GLY A 1 78 ? 9.568 3.716 -6.107 1.00 93.88 78 GLY A C 1
ATOM 586 O O . GLY A 1 78 ? 9.120 4.454 -5.230 1.00 93.88 78 GLY A O 1
ATOM 587 N N . GLU A 1 79 ? 10.720 3.990 -6.715 1.00 91.25 79 GLU A N 1
ATOM 588 C CA . GLU A 1 79 ? 11.547 5.155 -6.355 1.00 91.25 79 GLU A CA 1
ATOM 589 C C . GLU A 1 79 ? 11.038 6.464 -6.946 1.00 91.25 79 GLU A C 1
ATOM 591 O O . GLU A 1 79 ? 11.104 7.520 -6.312 1.00 91.25 79 GLU A O 1
ATOM 596 N N . ARG A 1 80 ? 10.541 6.400 -8.182 1.00 87.50 80 ARG A N 1
ATOM 597 C CA . ARG A 1 80 ? 10.145 7.579 -8.944 1.00 87.50 80 ARG A CA 1
ATOM 598 C C . ARG A 1 80 ? 8.639 7.797 -8.834 1.00 87.50 80 ARG A C 1
ATOM 600 O O . ARG A 1 80 ? 7.882 6.834 -8.921 1.00 87.50 80 ARG A O 1
ATOM 607 N N . PRO A 1 81 ? 8.181 9.049 -8.669 1.00 85.94 81 PRO A N 1
ATOM 608 C CA . PRO A 1 81 ? 6.760 9.353 -8.730 1.00 85.94 81 PRO A CA 1
ATOM 609 C C . PRO A 1 81 ? 6.160 8.917 -10.072 1.00 85.94 81 PRO A C 1
ATOM 611 O O . PRO A 1 81 ? 6.720 9.203 -11.129 1.00 85.94 81 PRO A O 1
ATOM 614 N N . LEU A 1 82 ? 4.990 8.287 -10.014 1.00 91.19 82 LEU A N 1
ATOM 615 C CA . LEU A 1 82 ? 4.180 7.906 -11.167 1.00 91.19 82 LEU A CA 1
ATOM 616 C C . LEU A 1 82 ? 2.787 8.515 -11.014 1.00 91.19 82 LEU A C 1
ATOM 618 O O . LEU A 1 82 ? 2.171 8.459 -9.946 1.00 91.19 82 LEU A O 1
ATOM 622 N N . LEU A 1 83 ? 2.263 9.063 -12.107 1.00 90.56 83 LEU A N 1
ATOM 623 C CA . LEU A 1 83 ? 0.864 9.449 -12.187 1.00 90.56 83 LEU A CA 1
ATOM 624 C C . LEU A 1 83 ? 0.018 8.222 -12.558 1.00 90.56 83 LEU A C 1
ATOM 626 O O . LEU A 1 83 ? 0.158 7.692 -13.654 1.00 90.56 83 LEU A O 1
ATOM 630 N N . LEU A 1 84 ? -0.898 7.806 -11.679 1.00 92.19 84 LEU A N 1
ATOM 631 C CA . LEU A 1 84 ? -1.854 6.744 -12.018 1.00 92.19 84 LEU A CA 1
ATOM 632 C C . LEU A 1 84 ? -2.754 7.166 -13.194 1.00 92.19 84 LEU A C 1
ATOM 634 O O . LEU A 1 84 ? -3.143 8.341 -13.259 1.00 92.19 84 LEU A O 1
ATOM 638 N N . PRO A 1 85 ? -3.167 6.231 -14.066 1.00 94.12 85 PRO A N 1
ATOM 639 C CA . PRO A 1 85 ? -4.181 6.496 -15.080 1.00 94.12 85 PRO A CA 1
ATOM 640 C C . PRO A 1 85 ? -5.465 7.072 -14.465 1.00 94.12 85 PRO A C 1
ATOM 642 O O . PRO A 1 85 ? -5.907 6.652 -13.391 1.00 94.12 85 PRO A O 1
ATOM 645 N N . GLY A 1 86 ? -6.080 8.047 -15.141 1.00 94.69 86 GLY A N 1
ATOM 646 C CA . GLY A 1 86 ? -7.295 8.710 -14.649 1.00 94.69 86 GLY A CA 1
ATOM 647 C C . GLY A 1 86 ? -8.465 7.742 -14.451 1.00 94.69 86 GLY A C 1
ATOM 648 O O . GLY A 1 86 ? -9.175 7.833 -13.452 1.00 94.69 86 GLY A O 1
ATOM 649 N N . GLU A 1 87 ? -8.612 6.776 -15.357 1.00 95.88 87 GLU A N 1
ATOM 650 C CA . GLU A 1 87 ? -9.648 5.738 -15.297 1.00 95.88 87 GLU A CA 1
ATOM 651 C C . GLU A 1 87 ? -9.477 4.831 -14.076 1.00 95.88 87 GLU A C 1
ATOM 653 O O . GLU A 1 87 ? -10.444 4.578 -13.359 1.00 95.88 87 GLU A O 1
ATOM 658 N N . LEU A 1 88 ? -8.238 4.430 -13.767 1.00 95.75 88 LEU A N 1
ATOM 659 C CA . LEU A 1 88 ? -7.936 3.644 -12.572 1.00 95.75 88 LEU A CA 1
ATOM 660 C C . LEU A 1 88 ? -8.287 4.421 -11.297 1.00 95.75 88 LEU A C 1
ATOM 662 O O . LEU A 1 88 ? -8.947 3.888 -10.405 1.00 95.75 88 LEU A O 1
ATOM 666 N N . ARG A 1 89 ? -7.907 5.705 -11.216 1.00 95.75 89 ARG A N 1
ATOM 667 C CA . ARG A 1 89 ? -8.276 6.556 -10.071 1.00 95.75 89 ARG A CA 1
ATOM 668 C C . ARG A 1 89 ? -9.789 6.678 -9.911 1.00 95.75 89 ARG A C 1
ATOM 670 O O . ARG A 1 89 ? -10.281 6.642 -8.786 1.00 95.75 89 ARG A O 1
ATOM 677 N N . LEU A 1 90 ? -10.521 6.834 -11.014 1.00 96.44 90 LEU A N 1
ATOM 678 C CA . LEU A 1 90 ? -11.978 6.941 -10.991 1.00 96.44 90 LEU A CA 1
ATOM 679 C C . LEU A 1 90 ? -12.628 5.635 -10.514 1.00 96.44 90 LEU A C 1
ATOM 681 O O . LEU A 1 90 ? -13.526 5.678 -9.673 1.00 96.44 90 LEU A O 1
ATOM 685 N N . ALA A 1 91 ? -12.145 4.489 -10.997 1.00 96.88 91 ALA A N 1
ATOM 686 C CA . ALA A 1 91 ? -12.632 3.175 -10.593 1.00 96.88 91 ALA A CA 1
ATOM 687 C C . ALA A 1 91 ? -12.389 2.903 -9.099 1.00 96.88 91 ALA A C 1
ATOM 689 O O . ALA A 1 91 ? -13.307 2.499 -8.390 1.00 96.88 91 ALA A O 1
ATOM 690 N N . LEU A 1 92 ? -11.191 3.209 -8.591 1.00 96.94 92 LEU A N 1
ATOM 691 C CA . LEU A 1 92 ? -10.872 3.070 -7.167 1.00 96.94 92 LEU A CA 1
ATOM 692 C C . LEU A 1 92 ? -11.686 4.037 -6.295 1.00 96.94 92 LEU A C 1
ATOM 694 O O . LEU A 1 92 ? -12.164 3.662 -5.226 1.00 96.94 92 LEU A O 1
ATOM 698 N N . LYS A 1 93 ? -11.930 5.266 -6.767 1.00 96.38 93 LYS A N 1
ATOM 699 C CA . LYS A 1 93 ? -12.828 6.209 -6.086 1.00 96.38 93 LYS A CA 1
ATOM 700 C C . LYS A 1 93 ? -14.261 5.676 -6.008 1.00 96.38 93 LYS A C 1
ATOM 702 O O . LYS A 1 93 ? -14.932 5.898 -5.004 1.00 96.38 93 LYS A O 1
ATOM 707 N N . ALA A 1 94 ? -14.729 4.953 -7.027 1.00 96.56 94 ALA A N 1
ATOM 708 C CA . ALA A 1 94 ? -16.035 4.294 -6.998 1.00 96.56 94 ALA A CA 1
ATOM 709 C C . ALA A 1 94 ? -16.113 3.160 -5.955 1.00 96.56 94 ALA A C 1
ATOM 711 O O . ALA A 1 94 ? -17.211 2.794 -5.545 1.00 96.56 94 ALA A O 1
ATOM 712 N N . TRP A 1 95 ? -14.974 2.643 -5.476 1.00 96.44 95 TRP A N 1
ATOM 713 C CA . TRP A 1 95 ? -14.907 1.744 -4.313 1.00 96.44 95 TRP A CA 1
ATOM 714 C C . TRP A 1 95 ? -14.909 2.492 -2.970 1.00 96.44 95 TRP A C 1
ATOM 716 O O . TRP A 1 95 ? -14.830 1.862 -1.922 1.00 96.44 95 TRP A O 1
ATOM 726 N N . GLY A 1 96 ? -15.004 3.826 -2.981 1.00 96.69 96 GLY A N 1
ATOM 727 C CA . GLY A 1 96 ? -14.963 4.662 -1.780 1.00 96.69 96 GLY A CA 1
ATOM 728 C C . GLY A 1 96 ? -13.551 5.008 -1.302 1.00 96.69 96 GLY A C 1
ATOM 729 O O . GLY A 1 96 ? -13.406 5.550 -0.210 1.00 96.69 96 GLY A O 1
ATOM 730 N N . LEU A 1 97 ? -12.517 4.726 -2.103 1.00 97.88 97 LEU A N 1
ATOM 731 C CA . LEU A 1 97 ? -11.122 4.953 -1.725 1.00 97.88 97 LEU A CA 1
ATOM 732 C C . LEU A 1 97 ? -10.644 6.360 -2.102 1.00 97.88 97 LEU A C 1
ATOM 734 O O . LEU A 1 97 ? -10.754 6.793 -3.253 1.00 97.88 97 LEU A O 1
ATOM 738 N N . ALA A 1 98 ? -10.013 7.041 -1.149 1.00 97.38 98 ALA A N 1
ATOM 739 C CA . ALA A 1 98 ? -9.076 8.122 -1.415 1.00 97.38 98 ALA A CA 1
ATOM 740 C C . ALA A 1 98 ? -7.717 7.512 -1.791 1.00 97.38 98 ALA A C 1
ATOM 742 O O . ALA A 1 98 ? -7.101 6.814 -0.985 1.00 97.38 98 ALA A O 1
ATOM 743 N N . VAL A 1 99 ? -7.269 7.741 -3.029 1.00 97.19 99 VAL A N 1
ATOM 744 C CA . VAL A 1 99 ? -6.061 7.106 -3.579 1.00 97.19 99 VAL A CA 1
ATOM 745 C C . VAL A 1 99 ? -4.934 8.114 -3.722 1.00 97.19 99 VAL A C 1
ATOM 747 O O . VAL A 1 99 ? -5.087 9.124 -4.411 1.00 97.19 99 VAL A O 1
ATOM 750 N N . GLU A 1 100 ? -3.771 7.777 -3.172 1.00 96.31 100 GLU A N 1
ATOM 751 C CA . GLU A 1 100 ? -2.537 8.534 -3.368 1.00 96.31 100 GLU A CA 1
ATOM 752 C C . GLU A 1 100 ? -1.428 7.627 -3.896 1.00 96.31 100 GLU A C 1
ATOM 754 O O . GLU A 1 100 ? -1.122 6.596 -3.302 1.00 96.31 100 GLU A O 1
ATOM 759 N N . ALA A 1 101 ? -0.805 8.025 -5.008 1.00 96.62 101 ALA A N 1
ATOM 760 C CA . ALA A 1 101 ? 0.398 7.380 -5.524 1.00 96.62 101 ALA A CA 1
ATOM 761 C C . ALA A 1 101 ? 1.620 8.231 -5.191 1.00 96.62 101 ALA A C 1
ATOM 763 O O . ALA A 1 101 ? 1.635 9.434 -5.454 1.00 96.62 101 ALA A O 1
ATOM 764 N N . MET A 1 102 ? 2.638 7.605 -4.613 1.00 96.69 102 MET A N 1
ATOM 765 C CA . MET A 1 102 ? 3.846 8.276 -4.139 1.00 96.69 102 MET A CA 1
ATOM 766 C C . MET A 1 102 ? 5.034 7.305 -4.136 1.00 96.69 102 MET A C 1
ATOM 768 O O . MET A 1 102 ? 4.822 6.092 -4.207 1.00 96.69 102 MET A O 1
ATOM 772 N N . PRO A 1 103 ? 6.286 7.790 -4.032 1.00 96.12 103 PRO A N 1
ATOM 773 C CA . PRO A 1 103 ? 7.431 6.902 -3.868 1.00 96.12 103 PRO A CA 1
ATOM 774 C C . PRO A 1 103 ? 7.215 5.918 -2.713 1.00 96.12 103 PRO A C 1
ATOM 776 O O . PRO A 1 103 ? 6.701 6.299 -1.659 1.00 96.12 103 PRO A O 1
ATOM 779 N N . THR A 1 104 ? 7.631 4.665 -2.880 1.00 96.69 104 THR A N 1
ATOM 780 C CA . THR A 1 104 ? 7.393 3.584 -1.913 1.00 96.69 104 THR A CA 1
ATOM 781 C C . THR A 1 104 ? 7.867 3.954 -0.509 1.00 96.69 104 THR A C 1
ATOM 783 O O . THR A 1 104 ? 7.155 3.718 0.464 1.00 96.69 104 THR A O 1
ATOM 786 N N . SER A 1 105 ? 9.026 4.606 -0.374 1.00 94.56 105 SER A N 1
ATOM 787 C CA . SER A 1 105 ? 9.528 5.037 0.939 1.00 94.56 105 SER A CA 1
ATOM 788 C C . SER A 1 105 ? 8.610 6.060 1.624 1.00 94.56 105 SER A C 1
ATOM 790 O O . SER A 1 105 ? 8.485 6.050 2.850 1.00 94.56 105 SER A O 1
ATOM 792 N N . ALA A 1 106 ? 7.945 6.928 0.852 1.00 95.94 106 ALA A N 1
ATOM 793 C CA . ALA A 1 106 ? 6.938 7.855 1.359 1.00 95.94 106 ALA A CA 1
ATOM 794 C C . ALA A 1 106 ? 5.653 7.112 1.737 1.00 95.94 106 ALA A C 1
ATOM 796 O O . ALA A 1 106 ? 5.162 7.315 2.844 1.00 95.94 106 ALA A O 1
ATOM 797 N N . ALA A 1 107 ? 5.188 6.186 0.892 1.00 97.38 107 ALA A N 1
ATOM 798 C CA . ALA A 1 107 ? 4.009 5.369 1.169 1.00 97.38 107 ALA A CA 1
ATOM 799 C C . ALA A 1 107 ? 4.154 4.587 2.485 1.00 97.38 107 ALA A C 1
ATOM 801 O O . ALA A 1 107 ? 3.245 4.618 3.307 1.00 97.38 107 ALA A O 1
ATOM 802 N N . CYS A 1 108 ? 5.318 3.978 2.745 1.00 96.38 108 CYS A N 1
ATOM 803 C CA . CYS A 1 108 ? 5.598 3.283 4.006 1.00 96.38 108 CYS A CA 1
ATOM 804 C C . CYS A 1 108 ? 5.454 4.199 5.234 1.00 96.38 108 CYS A C 1
ATOM 806 O O . CYS A 1 108 ? 4.871 3.804 6.244 1.00 96.38 108 CYS A O 1
ATOM 808 N N . ARG A 1 109 ? 5.981 5.429 5.159 1.00 96.31 109 ARG A N 1
ATOM 809 C CA . ARG A 1 109 ? 5.899 6.401 6.262 1.00 96.31 109 ARG A CA 1
ATOM 810 C C . ARG A 1 109 ? 4.463 6.868 6.481 1.00 96.31 109 ARG A C 1
ATOM 812 O O . ARG A 1 109 ? 3.983 6.821 7.610 1.00 96.31 109 ARG A O 1
ATOM 819 N N . THR A 1 110 ? 3.781 7.274 5.412 1.00 97.62 110 THR A N 1
ATOM 820 C CA . THR A 1 110 ? 2.393 7.752 5.466 1.00 97.62 110 THR A CA 1
ATOM 821 C C . THR A 1 110 ? 1.451 6.655 5.955 1.00 97.62 110 THR A C 1
ATOM 823 O O . THR A 1 110 ? 0.588 6.921 6.787 1.00 97.62 110 THR A O 1
ATOM 826 N N . PHE A 1 111 ? 1.663 5.407 5.524 1.00 97.50 111 PHE A N 1
ATOM 827 C CA . PHE A 1 111 ? 0.898 4.256 5.998 1.00 97.50 111 PHE A CA 1
ATOM 828 C C . PHE A 1 111 ? 0.994 4.113 7.516 1.00 97.50 111 PHE A C 1
ATOM 830 O O . PHE A 1 111 ? -0.031 4.031 8.181 1.00 97.50 111 PHE A O 1
ATOM 837 N N . ASN A 1 112 ? 2.205 4.150 8.078 1.00 95.88 112 ASN A N 1
ATOM 838 C CA . ASN A 1 112 ? 2.393 4.024 9.523 1.00 95.88 112 ASN A CA 1
ATOM 839 C C . ASN A 1 112 ? 1.737 5.162 10.313 1.00 95.88 112 ASN A C 1
ATOM 841 O O . ASN A 1 112 ? 1.200 4.910 11.389 1.00 95.88 112 ASN A O 1
ATOM 845 N N . VAL A 1 113 ? 1.770 6.395 9.793 1.00 96.75 113 VAL A N 1
ATOM 846 C CA . VAL A 1 113 ? 1.093 7.543 10.418 1.00 96.75 113 VAL A CA 1
ATOM 847 C C . VAL A 1 113 ? -0.418 7.320 10.435 1.00 96.75 113 VAL A C 1
ATOM 849 O O . VAL A 1 113 ? -1.018 7.325 11.505 1.00 96.75 113 VAL A O 1
ATOM 852 N N . LEU A 1 114 ? -1.022 7.026 9.281 1.00 96.38 114 LEU A N 1
ATOM 853 C CA . LEU A 1 114 ? -2.464 6.781 9.173 1.00 96.38 114 LEU A CA 1
ATOM 854 C C . LEU A 1 114 ? -2.910 5.561 9.993 1.00 96.38 114 LEU A C 1
ATOM 856 O O . LEU A 1 114 ? -3.979 5.567 10.600 1.00 96.38 114 LEU A O 1
ATOM 860 N N . LEU A 1 115 ? -2.072 4.524 10.051 1.00 94.62 115 LEU A N 1
ATOM 861 C CA . LEU A 1 115 ? -2.300 3.339 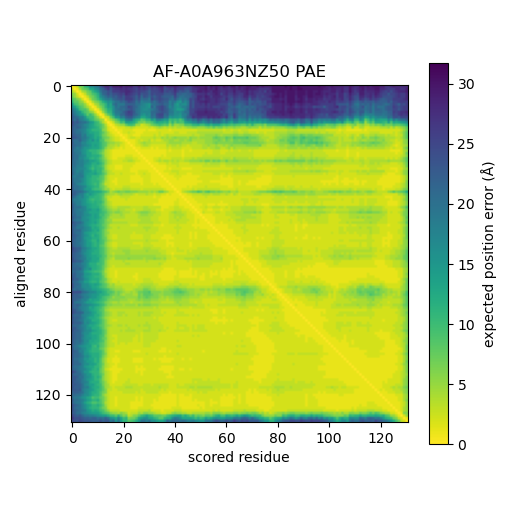10.870 1.00 94.62 115 LEU A CA 1
ATOM 862 C C . LEU A 1 115 ? -2.277 3.673 12.368 1.00 94.62 115 LEU A C 1
ATOM 864 O O . LEU A 1 115 ? -3.079 3.126 13.129 1.00 94.62 115 LEU A O 1
ATOM 868 N N . ALA A 1 116 ? -1.372 4.554 12.805 1.00 92.94 116 ALA A N 1
ATOM 869 C CA . ALA A 1 116 ? -1.312 5.034 14.185 1.00 92.94 116 ALA A CA 1
ATOM 870 C C . ALA A 1 116 ? -2.529 5.905 14.537 1.00 92.94 116 ALA A C 1
ATOM 872 O O . ALA A 1 116 ? -3.070 5.765 15.630 1.00 92.94 116 ALA A O 1
ATOM 873 N N . GLU A 1 117 ? -3.012 6.707 13.585 1.00 95.38 117 GLU A N 1
ATOM 874 C CA . GLU A 1 117 ? -4.237 7.517 13.677 1.00 95.38 117 GLU A CA 1
ATOM 875 C C . GLU A 1 117 ? -5.546 6.706 13.596 1.00 95.38 117 GLU A C 1
ATOM 877 O O . GLU A 1 117 ? -6.624 7.289 13.513 1.00 95.38 117 GLU A O 1
ATOM 882 N N . GLU A 1 118 ? -5.481 5.370 13.590 1.00 92.88 118 GLU A N 1
ATOM 883 C CA . GLU A 1 118 ? -6.666 4.494 13.533 1.00 92.88 118 GLU A CA 1
ATOM 884 C C . GLU A 1 118 ? -7.513 4.684 12.269 1.00 92.88 118 GLU A C 1
ATOM 886 O O . GLU A 1 118 ? -8.697 4.343 12.227 1.00 92.88 118 GLU A O 1
ATOM 891 N N . ARG A 1 119 ? -6.900 5.194 11.196 1.00 96.00 119 ARG A N 1
ATOM 892 C CA . ARG A 1 119 ? -7.562 5.334 9.902 1.00 96.00 119 ARG A CA 1
ATOM 893 C C . ARG A 1 119 ? -7.697 3.975 9.228 1.00 96.00 119 ARG A C 1
ATOM 895 O O . ARG A 1 119 ? -6.838 3.101 9.352 1.00 96.00 119 ARG A O 1
ATOM 902 N N . ARG A 1 120 ? -8.762 3.817 8.438 1.00 95.44 120 ARG A N 1
ATOM 903 C CA . ARG A 1 120 ? -8.997 2.631 7.602 1.00 95.44 120 ARG A CA 1
ATOM 904 C C . ARG A 1 120 ? -8.122 2.695 6.347 1.00 95.44 120 ARG A C 1
ATOM 906 O O . ARG A 1 120 ? -8.611 2.961 5.251 1.00 95.44 120 ARG A O 1
ATOM 913 N N . VAL A 1 121 ? -6.815 2.524 6.534 1.00 97.38 121 VAL A N 1
ATOM 914 C CA . VAL A 1 121 ? -5.797 2.612 5.482 1.00 97.38 121 VAL A CA 1
ATOM 915 C C . VAL A 1 121 ? -5.323 1.227 5.043 1.00 97.38 121 VAL A C 1
ATOM 917 O O . VAL A 1 121 ? -5.131 0.328 5.861 1.00 97.38 121 VAL A O 1
ATOM 920 N N . VAL A 1 122 ? -5.089 1.082 3.743 1.00 97.88 122 VAL A N 1
ATOM 921 C CA . VAL A 1 122 ? -4.365 -0.035 3.127 1.00 97.88 122 VAL A CA 1
ATOM 922 C C . VAL A 1 122 ? -3.237 0.501 2.253 1.00 97.88 122 VAL A C 1
ATOM 924 O O . VAL A 1 122 ? -3.248 1.671 1.854 1.00 97.88 122 VAL A O 1
ATOM 927 N N . ALA A 1 123 ? -2.262 -0.348 1.936 1.00 98.12 123 ALA A N 1
ATOM 928 C CA . ALA A 1 123 ? -1.184 0.027 1.028 1.00 98.12 123 ALA A CA 1
ATOM 929 C C . ALA A 1 123 ? -0.888 -1.058 -0.008 1.00 98.12 123 ALA A C 1
ATOM 931 O O . ALA A 1 123 ? -0.894 -2.241 0.313 1.00 98.12 123 ALA A O 1
ATOM 932 N N . ALA A 1 124 ? -0.575 -0.640 -1.230 1.00 98.19 124 ALA A N 1
ATOM 933 C CA . ALA A 1 124 ? 0.005 -1.472 -2.276 1.00 98.19 124 ALA A CA 1
ATOM 934 C C . ALA A 1 124 ? 1.425 -0.963 -2.542 1.00 98.19 124 ALA A C 1
ATOM 936 O O . ALA A 1 124 ? 1.601 0.178 -2.962 1.00 98.19 124 ALA A O 1
ATOM 937 N N . LEU A 1 125 ? 2.447 -1.753 -2.218 1.00 97.81 125 LEU A N 1
ATOM 938 C CA . LEU A 1 125 ? 3.834 -1.294 -2.174 1.00 97.81 125 LEU A CA 1
ATOM 939 C C . LEU A 1 125 ? 4.694 -2.068 -3.163 1.00 97.81 125 LEU A C 1
ATOM 941 O O . LEU A 1 125 ? 4.934 -3.264 -2.986 1.00 97.81 125 LEU A O 1
ATOM 945 N N . LEU A 1 126 ? 5.236 -1.368 -4.158 1.00 97.25 126 LEU A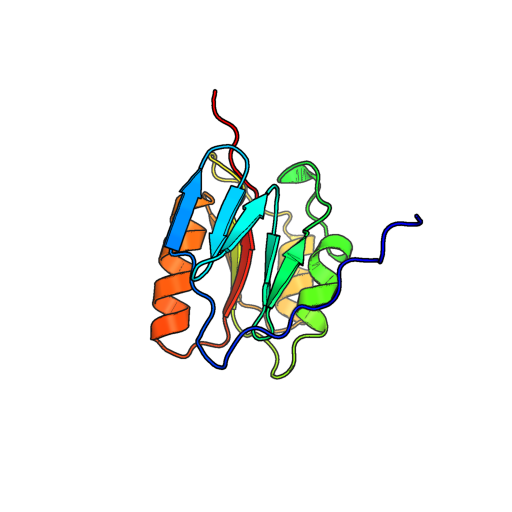 N 1
ATOM 946 C CA . LEU A 1 126 ? 6.310 -1.907 -4.976 1.00 97.25 126 LEU A CA 1
ATOM 947 C C . LEU A 1 126 ? 7.625 -1.866 -4.204 1.00 97.25 126 LEU A C 1
ATOM 949 O O . LEU A 1 126 ? 8.106 -0.785 -3.856 1.00 97.25 126 LEU A O 1
ATOM 953 N N . ALA A 1 127 ? 8.224 -3.033 -3.965 1.00 95.38 127 ALA A N 1
ATOM 954 C CA . ALA A 1 127 ? 9.627 -3.117 -3.580 1.00 95.38 127 ALA A CA 1
ATOM 955 C C . ALA A 1 127 ? 10.527 -2.357 -4.569 1.00 95.38 127 ALA A C 1
ATOM 957 O O . ALA A 1 127 ? 10.311 -2.393 -5.778 1.00 95.38 127 ALA A O 1
ATOM 958 N N . ILE A 1 128 ? 11.518 -1.664 -4.015 1.00 91.00 128 ILE A N 1
ATOM 959 C CA . ILE A 1 128 ? 12.571 -0.964 -4.753 1.00 91.00 128 ILE A CA 1
ATOM 960 C C . ILE A 1 128 ? 13.750 -1.927 -4.892 1.00 91.00 128 ILE A C 1
ATOM 962 O O . ILE A 1 128 ? 14.067 -2.612 -3.920 1.00 91.00 128 ILE A O 1
ATOM 966 N N . GLU A 1 129 ? 14.388 -1.990 -6.055 1.00 82.25 129 GLU A N 1
ATOM 967 C CA . GLU A 1 129 ? 15.638 -2.741 -6.238 1.00 82.25 129 GLU A CA 1
ATOM 968 C C . GLU A 1 129 ? 16.851 -1.857 -5.906 1.00 82.25 129 GLU A C 1
ATOM 970 O O . GLU A 1 129 ? 16.765 -0.635 -6.006 1.00 82.25 129 GLU A O 1
ATOM 975 N N . ASP A 1 130 ? 17.961 -2.461 -5.471 1.00 62.75 130 ASP A N 1
ATOM 976 C CA . ASP A 1 130 ? 19.239 -1.738 -5.365 1.00 62.75 130 ASP A CA 1
ATOM 977 C C . ASP A 1 130 ? 19.764 -1.512 -6.788 1.00 62.75 130 ASP A C 1
ATOM 979 O O . ASP A 1 130 ? 19.778 -2.458 -7.582 1.00 62.75 130 ASP A O 1
ATOM 983 N N . VAL A 1 131 ? 20.154 -0.275 -7.110 1.00 52.28 131 VAL A N 1
ATOM 984 C CA . VAL A 1 131 ? 20.808 0.079 -8.383 1.00 52.28 131 VAL A CA 1
ATOM 985 C C . VAL A 1 131 ? 22.292 -0.266 -8.355 1.00 52.28 131 VAL A C 1
ATOM 987 O O . VAL A 1 131 ? 22.940 0.006 -7.320 1.00 52.28 131 VAL A O 1
#

Nearest PDB structures (foldseek):
  2fi9-assembly1_A  TM=9.345E-01  e=1.504E-11  Bartonella henselae str. Houston-1
  3cpk-assembly1_A  TM=8.896E-01  e=1.525E-10  Bordetella parapertussis 12822
  2k2e-assembly1_A  TM=7.736E-01  e=5.447E-11  Bordetella pertussis Tohama I
  2fvt-assembly1_A  TM=8.286E-01  e=1.760E-09  Rhodopseudomonas palustris
  2gm2-assembly1_A  TM=8.521E-01  e=3.187E-08  Xanthomonas campestris pv. campestris str. ATCC 33913

Foldseek 3Di:
DDDDPDDLPQDDPDAFAFPDADAQWTDTPNDIDGFWWKFARRDIDHQPADALVRDAPVSCVVLLVHPPHAQEEEEARAADFDDDDPVRCVVVVVSNYDYDYDHQVVSRVVQVVCVVVVHRYMYTHGGYHDD

Solvent-accessible surface area (backbone atoms only — not comparable to full-atom values): 7670 Å² total; per-residue (Å²): 136,82,82,74,77,85,69,88,68,84,68,72,102,61,88,79,37,64,70,46,71,51,67,40,17,38,26,43,59,93,44,79,46,74,44,27,32,33,44,47,95,83,43,74,44,81,35,98,59,92,49,64,85,60,67,51,69,76,82,46,46,74,59,74,72,38,81,77,69,44,42,33,37,33,32,11,43,18,82,54,78,54,85,76,58,69,66,57,55,51,56,45,39,74,69,57,30,50,76,47,67,34,26,20,75,55,31,46,52,53,50,40,52,39,52,72,70,70,46,51,56,32,36,41,36,37,42,39,72,77,131

Mean predicted aligned error: 6.26 Å